Protein AF-A0A0F9BVB5-F1 (afdb_monomer_lite)

Secondary structure (DSSP, 8-state):
---GGGS-----S-B--GGGTT-HHHHHHHHH-TT-EE--EETTEE-EE-SSS-EE--EETT-GGGTT--SPPP---BSTT-

pLDDT: mean 87.11, std 14.15, range [49.69, 97.38]

Foldseek 3Di:
DPPPPPPPPPCPLFDQPPVCPPPPVVVVVLLPDQPRWDFDDDPRHTDWDVPVVIGGDTHGSPDPVCVPPDDDDDRRGDHPND

Organism: NCBI:txid412755

Structure (mmCIF, N/CA/C/O backbone):
data_AF-A0A0F9BVB5-F1
#
_entry.id   AF-A0A0F9BVB5-F1
#
loop_
_atom_site.group_PDB
_atom_site.id
_atom_site.type_symbol
_atom_site.label_atom_id
_atom_site.label_alt_id
_atom_site.label_comp_id
_atom_site.label_asym_id
_atom_site.label_entity_id
_atom_site.label_seq_id
_atom_site.pdbx_PDB_ins_code
_atom_site.Cartn_x
_atom_site.Cartn_y
_atom_site.Cartn_z
_atom_site.occupancy
_atom_site.B_iso_or_equiv
_atom_site.auth_seq_id
_atom_site.auth_comp_id
_atom_site.auth_asym_id
_atom_site.auth_atom_id
_atom_site.pdbx_PDB_model_num
ATOM 1 N N . MET A 1 1 ? 16.563 24.972 9.943 1.00 49.69 1 MET A N 1
ATOM 2 C CA . MET A 1 1 ? 17.466 23.941 9.379 1.00 49.69 1 MET A CA 1
ATOM 3 C C . MET A 1 1 ? 17.617 24.219 7.892 1.00 49.69 1 MET A C 1
ATOM 5 O O . MET A 1 1 ? 16.602 24.413 7.247 1.00 49.69 1 MET A O 1
ATOM 9 N N . ARG A 1 2 ? 18.847 24.357 7.381 1.00 53.06 2 ARG A N 1
ATOM 10 C CA . ARG A 1 2 ? 19.145 25.066 6.116 1.00 53.06 2 ARG A CA 1
ATOM 11 C C . ARG A 1 2 ? 19.462 24.162 4.908 1.00 53.06 2 ARG A C 1
ATOM 13 O O . ARG A 1 2 ? 19.684 24.690 3.832 1.00 53.06 2 ARG A O 1
ATOM 20 N N . HIS A 1 3 ? 19.461 22.836 5.091 1.00 52.22 3 HIS A N 1
ATOM 21 C CA . HIS A 1 3 ? 19.775 21.833 4.057 1.00 52.22 3 HIS A CA 1
ATOM 22 C C . HIS A 1 3 ? 18.988 20.521 4.268 1.00 52.22 3 HIS A C 1
ATOM 24 O O . HIS A 1 3 ? 19.564 19.438 4.285 1.00 52.22 3 HIS A O 1
ATOM 30 N N . ALA A 1 4 ? 17.671 20.593 4.496 1.00 52.91 4 ALA A N 1
ATOM 31 C CA . ALA A 1 4 ? 16.840 19.380 4.595 1.00 52.91 4 ALA A CA 1
ATOM 32 C C . ALA A 1 4 ? 16.672 18.664 3.234 1.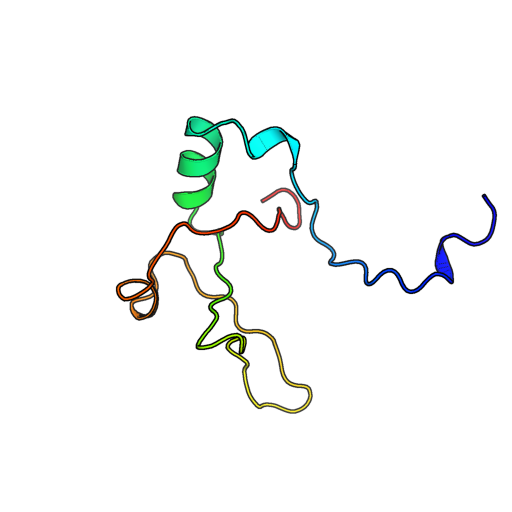00 52.91 4 ALA A C 1
ATOM 34 O O . ALA A 1 4 ? 16.308 17.497 3.184 1.00 52.91 4 ALA A O 1
ATOM 35 N N . GLU A 1 5 ? 16.977 19.367 2.144 1.00 53.75 5 GLU A N 1
ATOM 36 C CA . GLU A 1 5 ? 16.706 18.991 0.751 1.00 53.75 5 GLU A CA 1
ATOM 37 C C . GLU A 1 5 ? 17.784 18.071 0.153 1.00 53.75 5 GLU A C 1
ATOM 39 O O . GLU A 1 5 ? 17.564 17.418 -0.859 1.00 53.75 5 GLU A O 1
ATOM 44 N N . THR A 1 6 ? 18.964 18.012 0.780 1.00 54.22 6 THR A N 1
ATOM 45 C CA . THR A 1 6 ? 20.117 17.204 0.331 1.00 54.22 6 THR A CA 1
ATOM 46 C C . THR A 1 6 ? 20.258 15.907 1.122 1.00 54.22 6 THR A C 1
ATOM 48 O O . THR A 1 6 ? 21.157 15.107 0.868 1.00 54.22 6 THR A O 1
ATOM 51 N N . VAL A 1 7 ? 19.373 15.673 2.090 1.00 58.62 7 VAL A N 1
ATOM 52 C CA . VAL A 1 7 ? 19.282 14.363 2.714 1.00 58.62 7 VAL A CA 1
ATOM 53 C C . VAL A 1 7 ? 18.338 13.549 1.852 1.00 58.62 7 VAL A C 1
ATOM 55 O O . VAL A 1 7 ? 17.138 13.807 1.833 1.00 58.62 7 VAL A O 1
ATOM 58 N N . THR A 1 8 ? 18.876 12.568 1.131 1.00 58.91 8 THR A N 1
ATOM 59 C CA . THR A 1 8 ? 18.099 11.583 0.371 1.00 58.91 8 THR A CA 1
ATOM 60 C C . THR A 1 8 ? 17.370 10.635 1.329 1.00 58.91 8 THR A C 1
ATOM 62 O O . THR A 1 8 ? 17.515 9.418 1.273 1.00 58.91 8 THR A O 1
ATOM 65 N N . PHE A 1 9 ? 16.571 11.176 2.248 1.00 58.31 9 PHE A N 1
ATOM 66 C CA . PHE A 1 9 ? 15.416 10.447 2.725 1.00 58.31 9 PHE A CA 1
ATOM 67 C C . PHE A 1 9 ? 14.521 10.319 1.503 1.00 58.31 9 PHE A C 1
ATOM 69 O O . PHE A 1 9 ? 13.994 11.317 1.023 1.00 58.31 9 PHE A O 1
ATOM 76 N N . GLY A 1 10 ? 14.430 9.111 0.945 1.00 54.88 10 GLY A N 1
ATOM 77 C CA . GLY A 1 10 ? 13.519 8.821 -0.154 1.00 54.88 10 GLY A CA 1
ATOM 78 C C . GLY A 1 10 ? 12.116 9.262 0.246 1.00 54.88 10 GLY A C 1
ATOM 79 O O . GLY A 1 10 ? 11.439 8.578 1.016 1.00 54.88 10 GLY A O 1
ATOM 80 N N . GLY A 1 11 ? 11.716 10.443 -0.221 1.00 59.59 11 GLY A N 1
ATOM 81 C CA . GLY A 1 11 ? 10.385 10.982 -0.042 1.00 59.59 11 GLY A CA 1
ATOM 82 C C . GLY A 1 11 ? 9.448 10.147 -0.889 1.00 59.59 11 GLY A C 1
ATOM 83 O O . GLY A 1 11 ? 9.215 10.448 -2.052 1.00 59.59 11 GLY A O 1
ATOM 84 N N . SER A 1 12 ? 8.942 9.058 -0.318 1.00 66.81 12 SER A N 1
ATOM 85 C CA . SER A 1 12 ? 7.705 8.454 -0.790 1.00 66.81 12 SER A CA 1
ATOM 86 C C . SER A 1 12 ? 6.677 9.574 -0.703 1.00 66.81 12 SER A C 1
ATOM 88 O O . SER A 1 12 ? 6.376 9.978 0.413 1.00 66.81 12 SER A O 1
ATOM 90 N N . ALA A 1 13 ? 6.184 10.106 -1.824 1.00 79.38 13 ALA A N 1
ATOM 91 C CA . ALA A 1 13 ? 5.233 11.230 -1.891 1.00 79.38 13 ALA A CA 1
ATOM 92 C C . ALA A 1 13 ? 3.890 10.990 -1.148 1.00 79.38 13 ALA A C 1
ATOM 94 O O . ALA A 1 13 ? 2.952 11.767 -1.269 1.00 79.38 13 ALA A O 1
ATOM 95 N N . LEU A 1 14 ? 3.811 9.909 -0.371 1.00 87.69 14 LEU A N 1
ATOM 96 C CA . LEU A 1 14 ? 2.727 9.542 0.518 1.00 87.69 14 LEU A CA 1
ATOM 97 C C . LEU A 1 14 ? 2.757 10.378 1.798 1.00 87.69 14 LEU A C 1
ATOM 99 O O . LEU A 1 14 ? 3.757 10.407 2.524 1.00 87.69 14 LEU A O 1
ATOM 103 N N . ASP A 1 15 ? 1.599 10.921 2.154 1.00 91.12 15 ASP A N 1
ATOM 104 C CA . ASP A 1 15 ? 1.295 11.196 3.550 1.00 91.12 15 ASP A CA 1
ATOM 105 C C . ASP A 1 15 ? 1.056 9.853 4.253 1.00 91.12 15 ASP A C 1
ATOM 107 O O . ASP A 1 15 ? 0.172 9.085 3.882 1.00 91.12 15 ASP A O 1
ATOM 111 N N . ARG A 1 16 ? 1.853 9.549 5.280 1.00 91.50 16 ARG A N 1
ATOM 112 C CA . ARG A 1 16 ? 1.811 8.258 5.986 1.00 91.50 16 ARG A CA 1
ATOM 113 C C . ARG A 1 16 ? 0.497 7.998 6.727 1.00 91.50 16 ARG A C 1
ATOM 115 O O . ARG A 1 16 ? 0.294 6.849 7.124 1.00 91.50 16 ARG A O 1
ATOM 122 N N . ALA A 1 17 ? -0.327 9.027 6.960 1.00 94.00 17 ALA A N 1
ATOM 123 C CA . ALA A 1 17 ? -1.624 8.930 7.636 1.00 94.00 17 ALA A CA 1
ATOM 124 C C . ALA A 1 17 ? -1.561 8.102 8.940 1.00 94.00 17 ALA A C 1
ATOM 126 O O . ALA A 1 17 ? -2.343 7.174 9.177 1.00 94.00 17 ALA A O 1
ATOM 127 N N . GLY A 1 18 ? -0.547 8.381 9.769 1.00 94.69 18 GLY A N 1
ATOM 128 C CA . GLY A 1 18 ? -0.242 7.600 10.971 1.00 94.69 18 GLY A CA 1
ATOM 129 C C . GLY A 1 18 ? -1.372 7.606 12.002 1.00 94.69 18 GLY A C 1
ATOM 130 O O . GLY A 1 18 ? -1.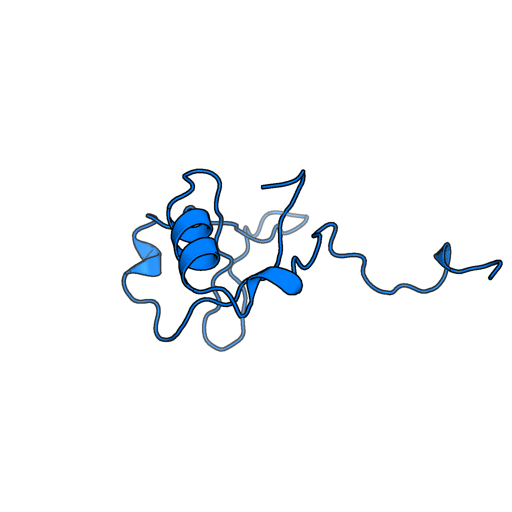576 6.609 12.694 1.00 94.69 18 GLY A O 1
ATOM 131 N N . GLU A 1 19 ? -2.139 8.692 12.049 1.00 95.00 19 GLU A N 1
ATOM 132 C CA . GLU A 1 19 ? -3.310 8.895 12.897 1.00 95.00 19 GLU A CA 1
ATOM 133 C C . GLU A 1 19 ? -4.433 7.875 12.647 1.00 95.00 19 GLU A C 1
ATOM 135 O O . GLU A 1 19 ? -5.216 7.591 13.551 1.00 95.00 19 GLU A O 1
ATOM 140 N N . LEU A 1 20 ? -4.497 7.272 11.453 1.00 95.38 20 LEU A N 1
ATOM 141 C CA . LEU A 1 20 ? -5.563 6.335 11.081 1.00 95.38 20 LEU A CA 1
ATOM 142 C C . LEU A 1 20 ? -5.293 4.897 11.533 1.00 95.38 20 LEU A C 1
ATOM 144 O O . LEU A 1 20 ? -6.213 4.086 11.597 1.00 95.38 20 LEU A O 1
ATOM 148 N N . ARG A 1 21 ? -4.046 4.558 11.883 1.00 94.94 21 ARG A N 1
ATOM 149 C CA . ARG A 1 21 ? -3.628 3.164 12.129 1.00 94.94 21 ARG A CA 1
ATOM 150 C C . ARG A 1 21 ? -4.316 2.509 13.329 1.00 94.94 21 ARG A C 1
ATOM 152 O O . ARG A 1 21 ? -4.424 1.289 13.362 1.00 94.94 21 ARG A O 1
ATOM 159 N N . GLY A 1 22 ? -4.773 3.303 14.298 1.00 95.56 22 GLY A N 1
ATOM 160 C CA . GLY A 1 22 ? -5.540 2.830 15.456 1.00 95.56 22 GLY A CA 1
ATOM 161 C C . GLY A 1 22 ? -7.059 2.858 15.263 1.00 95.56 22 GLY A C 1
ATOM 162 O O . GLY A 1 22 ? -7.789 2.468 16.169 1.00 95.56 22 GLY A O 1
ATOM 163 N N . ASN A 1 23 ? -7.550 3.334 14.116 1.00 96.56 23 ASN A N 1
ATOM 164 C CA . ASN A 1 23 ? -8.972 3.531 13.861 1.00 96.56 23 ASN A CA 1
ATOM 165 C C . ASN A 1 23 ? -9.486 2.513 12.834 1.00 96.56 23 ASN A C 1
ATOM 167 O O . ASN A 1 23 ? -9.468 2.759 11.630 1.00 96.56 23 ASN A O 1
ATOM 171 N N . ALA A 1 24 ? -9.979 1.374 13.326 1.00 95.38 24 ALA A N 1
ATOM 172 C CA . ALA A 1 24 ? -10.485 0.292 12.482 1.00 95.38 24 ALA A CA 1
ATOM 173 C C . ALA A 1 24 ? -11.601 0.751 11.525 1.00 95.38 24 ALA A C 1
ATOM 175 O O . ALA A 1 24 ? -11.583 0.388 10.354 1.00 95.38 24 ALA A O 1
ATOM 176 N N . ALA A 1 25 ? -12.526 1.600 11.983 1.00 96.44 25 ALA A N 1
ATOM 177 C CA . ALA A 1 25 ? -13.621 2.090 11.146 1.00 96.44 25 ALA A CA 1
ATOM 178 C C . ALA A 1 25 ? -13.118 2.957 9.978 1.00 96.44 25 ALA A C 1
ATOM 180 O O . ALA A 1 25 ? -13.582 2.798 8.852 1.00 96.44 25 ALA A O 1
ATOM 181 N N . ALA A 1 26 ? -12.138 3.832 10.225 1.00 95.19 26 ALA A N 1
ATOM 182 C CA . ALA A 1 26 ? -11.522 4.631 9.166 1.00 95.19 26 ALA A CA 1
ATOM 183 C C . ALA A 1 26 ? -10.738 3.759 8.170 1.00 95.19 26 ALA A C 1
ATOM 185 O O . ALA A 1 26 ? -10.776 4.007 6.968 1.00 95.19 26 ALA A O 1
ATOM 186 N N . LEU A 1 27 ? -10.059 2.712 8.648 1.00 94.88 27 LEU A N 1
ATOM 187 C CA . LEU A 1 27 ? -9.349 1.775 7.773 1.00 94.88 27 LEU A CA 1
ATOM 188 C C . LEU A 1 27 ? -10.305 0.991 6.867 1.00 94.88 27 LEU A C 1
ATOM 190 O O . LEU A 1 27 ? -9.999 0.814 5.691 1.00 94.88 27 LEU A O 1
ATOM 194 N N . GLU A 1 28 ? -11.460 0.559 7.376 1.00 94.50 28 GLU A N 1
ATOM 195 C CA . GLU A 1 28 ? -12.485 -0.099 6.554 1.00 94.50 28 GLU A CA 1
ATOM 196 C C . GLU A 1 28 ? -13.074 0.851 5.502 1.00 94.50 28 GLU A C 1
ATOM 198 O O . GLU A 1 28 ? -13.273 0.452 4.356 1.00 94.50 28 GLU A O 1
ATOM 203 N N . GLN A 1 29 ? -13.271 2.130 5.841 1.00 94.12 29 GLN A N 1
ATOM 204 C CA . GLN A 1 29 ? -13.692 3.143 4.866 1.00 94.12 29 GLN A CA 1
ATOM 205 C C . GLN A 1 29 ? -12.659 3.328 3.748 1.00 94.12 29 GLN A C 1
ATOM 207 O O . GLN A 1 29 ? -13.030 3.320 2.578 1.00 94.12 29 GLN A O 1
ATOM 212 N N . LEU A 1 30 ? -11.369 3.428 4.088 1.00 93.69 30 LEU A N 1
ATOM 213 C CA . LEU A 1 30 ? -10.295 3.521 3.092 1.00 93.69 30 LEU A CA 1
ATOM 214 C C . LEU A 1 30 ? -10.204 2.265 2.219 1.00 93.69 30 LEU A C 1
ATOM 216 O O . LEU A 1 30 ? -9.969 2.363 1.020 1.00 93.69 30 LEU A O 1
ATOM 220 N N . ARG A 1 31 ? -10.412 1.076 2.795 1.00 92.12 31 ARG A N 1
ATOM 221 C CA . ARG A 1 31 ? -10.432 -0.191 2.044 1.00 92.12 31 ARG A CA 1
ATOM 222 C C . ARG A 1 31 ? -11.592 -0.276 1.055 1.00 92.12 31 ARG A C 1
ATOM 224 O O . ARG A 1 31 ? -11.454 -0.936 0.031 1.00 92.12 31 ARG A O 1
ATOM 231 N N . ALA A 1 32 ? -12.718 0.361 1.359 1.00 93.56 32 ALA A N 1
ATOM 232 C CA . ALA A 1 32 ? -13.880 0.395 0.480 1.00 93.56 32 ALA A CA 1
ATOM 233 C C . ALA A 1 32 ? -13.767 1.444 -0.644 1.00 93.56 32 ALA A C 1
ATOM 235 O O . ALA A 1 32 ? -14.579 1.421 -1.570 1.00 93.56 32 ALA A O 1
ATOM 236 N N . ASP A 1 33 ? -12.792 2.361 -0.589 1.00 94.06 33 ASP A N 1
ATOM 237 C CA . ASP A 1 33 ? -12.626 3.388 -1.617 1.00 94.06 33 ASP A CA 1
ATOM 238 C C . ASP A 1 33 ? -12.156 2.758 -2.948 1.00 94.06 33 ASP A C 1
ATOM 240 O O . ASP A 1 33 ? -11.101 2.117 -2.995 1.00 94.06 33 ASP A O 1
ATOM 244 N N . PRO A 1 34 ? -12.871 2.959 -4.073 1.00 94.06 34 PRO A N 1
ATOM 245 C CA . PRO A 1 34 ? -12.472 2.427 -5.380 1.00 94.06 34 PRO A CA 1
ATOM 246 C C . PRO A 1 34 ? -11.139 2.991 -5.906 1.00 94.06 34 PRO A C 1
ATOM 248 O O . PRO A 1 34 ? -10.548 2.440 -6.842 1.00 94.06 34 PRO A O 1
ATOM 251 N N . LYS A 1 35 ? -10.641 4.096 -5.344 1.00 94.19 35 LYS A N 1
ATOM 252 C CA . LYS A 1 35 ? -9.318 4.661 -5.639 1.00 94.19 35 LYS A CA 1
ATOM 253 C C . LYS A 1 35 ? -8.203 4.023 -4.821 1.00 94.19 35 LYS A C 1
ATOM 255 O O . LYS A 1 35 ? -7.048 4.169 -5.217 1.00 94.19 35 LYS A O 1
ATOM 260 N N . ALA A 1 36 ? -8.512 3.279 -3.759 1.00 94.94 36 ALA A N 1
ATOM 261 C CA . ALA A 1 36 ? -7.500 2.604 -2.963 1.00 94.94 36 ALA A CA 1
ATOM 262 C C . ALA A 1 36 ? -6.695 1.618 -3.818 1.00 94.94 36 ALA A C 1
ATOM 264 O O . ALA A 1 36 ? -7.209 0.960 -4.735 1.00 94.94 36 ALA A O 1
ATOM 265 N N . ARG A 1 37 ? -5.391 1.542 -3.545 1.00 96.19 37 ARG A N 1
ATOM 266 C CA . ARG A 1 37 ? -4.463 0.693 -4.290 1.00 96.19 37 ARG A CA 1
ATOM 267 C C . ARG A 1 37 ? -3.619 -0.164 -3.362 1.00 96.19 37 ARG A C 1
ATOM 269 O O . ARG A 1 37 ? -3.159 0.299 -2.323 1.00 96.19 37 ARG A O 1
ATOM 276 N N . ALA A 1 38 ? -3.353 -1.392 -3.792 1.00 95.94 38 ALA A N 1
ATOM 277 C CA . ALA A 1 38 ? -2.422 -2.311 -3.156 1.00 95.94 38 ALA A CA 1
ATOM 278 C C . ALA A 1 38 ? -1.116 -2.418 -3.948 1.00 95.94 38 ALA A C 1
ATOM 280 O O . ALA A 1 38 ? -1.112 -2.492 -5.178 1.00 95.94 38 ALA A O 1
ATOM 281 N N . ILE A 1 39 ? -0.010 -2.512 -3.215 1.00 95.50 39 ILE A N 1
ATOM 282 C CA . ILE A 1 39 ? 1.260 -3.038 -3.714 1.00 95.50 39 ILE A CA 1
ATOM 283 C C . ILE A 1 39 ? 1.413 -4.429 -3.113 1.00 95.50 39 ILE A C 1
ATOM 285 O O . ILE A 1 39 ? 1.380 -4.590 -1.894 1.00 95.50 39 ILE A O 1
ATOM 289 N N . VAL A 1 40 ? 1.569 -5.431 -3.970 1.00 95.25 40 VAL A N 1
ATOM 290 C CA . VAL A 1 40 ? 1.674 -6.831 -3.554 1.00 95.25 40 VAL A CA 1
ATOM 291 C C . VAL A 1 40 ? 3.125 -7.289 -3.524 1.00 95.25 40 VAL A C 1
ATOM 293 O O . VAL A 1 40 ? 3.948 -6.871 -4.343 1.00 95.25 40 VAL A O 1
ATOM 296 N N . PHE A 1 41 ? 3.421 -8.173 -2.574 1.00 94.25 41 PHE A N 1
ATOM 297 C CA . PHE A 1 41 ? 4.726 -8.796 -2.409 1.00 94.25 41 PHE A CA 1
ATOM 298 C C . PHE A 1 41 ? 4.601 -10.310 -2.530 1.00 94.25 41 PHE A C 1
ATOM 300 O O . PHE A 1 41 ? 3.698 -10.915 -1.961 1.00 94.25 41 PHE A O 1
ATOM 307 N N . TRP A 1 42 ? 5.567 -10.929 -3.203 1.00 92.62 42 TRP A N 1
ATOM 308 C CA . TRP A 1 42 ? 5.736 -12.377 -3.236 1.00 92.62 42 TRP A CA 1
ATOM 309 C C . TRP A 1 42 ? 7.142 -12.733 -2.773 1.00 92.62 42 TRP A C 1
ATOM 311 O O . TRP A 1 42 ? 8.129 -12.355 -3.409 1.00 92.62 42 TRP A O 1
ATOM 321 N N . ARG A 1 43 ? 7.250 -13.440 -1.639 1.00 92.56 43 ARG A N 1
ATOM 322 C CA . ARG A 1 43 ? 8.540 -13.822 -1.028 1.00 92.56 43 ARG A CA 1
ATOM 323 C C . ARG A 1 43 ? 9.512 -12.633 -0.914 1.00 92.56 43 ARG A C 1
ATOM 325 O O . ARG A 1 43 ? 10.689 -12.742 -1.252 1.00 92.56 43 ARG A O 1
ATOM 332 N N . GLY A 1 44 ? 8.988 -11.481 -0.490 1.00 92.19 44 GLY A N 1
ATOM 333 C CA . GLY A 1 44 ? 9.749 -10.241 -0.305 1.00 92.19 44 GLY A CA 1
ATOM 334 C C . GLY A 1 44 ? 10.019 -9.427 -1.576 1.00 92.19 44 GLY A C 1
ATOM 335 O O . GLY A 1 44 ? 10.672 -8.393 -1.485 1.00 92.19 44 GLY A O 1
ATOM 336 N N . LYS A 1 45 ? 9.522 -9.843 -2.749 1.00 94.69 45 LYS A N 1
ATOM 337 C CA . LYS A 1 45 ? 9.699 -9.110 -4.013 1.00 94.69 45 LYS A CA 1
ATOM 338 C C . LYS A 1 45 ? 8.410 -8.386 -4.417 1.00 94.69 45 LYS A C 1
ATOM 340 O O . LYS A 1 45 ? 7.369 -9.045 -4.448 1.00 94.69 45 LYS A O 1
ATOM 345 N N . PRO A 1 46 ? 8.455 -7.082 -4.742 1.00 95.25 46 PRO A N 1
ATOM 346 C CA . PRO A 1 46 ? 7.282 -6.361 -5.216 1.00 95.25 46 PRO A CA 1
ATOM 347 C C . PRO A 1 46 ? 6.939 -6.743 -6.659 1.00 95.25 46 PRO A C 1
ATOM 349 O O . PRO A 1 46 ? 7.822 -7.074 -7.455 1.00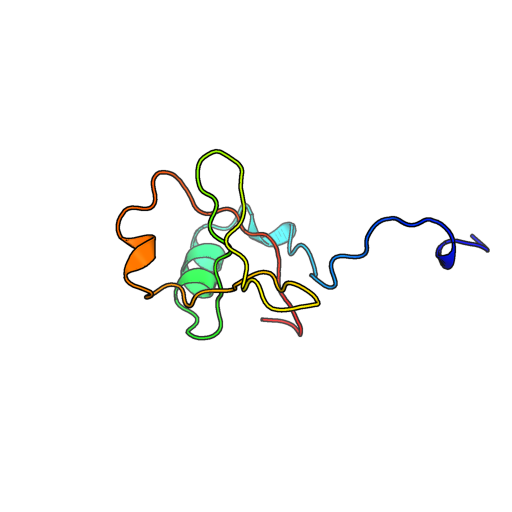 95.25 46 PRO A O 1
ATOM 352 N N . LEU A 1 47 ? 5.658 -6.644 -7.012 1.00 96.25 47 LEU A N 1
ATOM 353 C CA . LEU A 1 47 ? 5.221 -6.735 -8.403 1.00 96.25 47 LEU A CA 1
ATOM 354 C C . LEU A 1 47 ? 5.629 -5.474 -9.181 1.00 96.25 47 LEU A C 1
ATOM 356 O O . LEU A 1 47 ? 5.298 -4.356 -8.787 1.00 96.25 47 LEU A O 1
ATOM 360 N N . ILE A 1 48 ? 6.312 -5.659 -10.310 1.00 97.38 48 ILE A N 1
ATOM 361 C CA . ILE A 1 48 ? 6.753 -4.573 -11.192 1.00 97.38 48 ILE A CA 1
ATOM 362 C C . ILE A 1 48 ? 6.304 -4.814 -12.635 1.00 97.38 48 ILE A C 1
ATOM 364 O O . ILE A 1 48 ? 6.214 -5.959 -13.078 1.00 97.38 48 ILE A O 1
ATOM 368 N N . ALA A 1 49 ? 6.071 -3.731 -13.374 1.00 96.75 49 ALA A N 1
ATOM 369 C CA . ALA A 1 49 ? 6.018 -3.741 -14.827 1.00 96.75 49 ALA A CA 1
ATOM 370 C C . ALA A 1 49 ? 7.469 -3.695 -15.346 1.00 96.75 49 ALA A C 1
ATOM 372 O O . ALA A 1 49 ? 8.226 -2.815 -14.922 1.00 96.75 49 ALA A O 1
ATOM 373 N N . PRO A 1 50 ? 7.891 -4.642 -16.205 1.00 94.69 50 PRO A N 1
ATOM 374 C CA . PRO A 1 50 ? 9.299 -4.836 -16.559 1.00 94.69 50 PRO A CA 1
ATOM 375 C C . PRO A 1 50 ? 9.812 -3.884 -17.652 1.00 94.69 50 PRO A C 1
ATOM 377 O O . PRO A 1 50 ? 10.936 -4.070 -18.127 1.00 94.69 50 PRO A O 1
ATOM 380 N N . ASP A 1 51 ? 9.010 -2.894 -18.057 1.00 94.81 51 ASP A N 1
ATOM 381 C CA . ASP A 1 51 ? 9.421 -1.830 -18.976 1.00 94.81 51 ASP A CA 1
ATOM 382 C C . ASP A 1 51 ? 10.678 -1.108 -18.468 1.00 94.81 51 ASP A C 1
ATOM 384 O O . ASP A 1 51 ? 11.096 -1.268 -17.321 1.00 94.81 51 ASP A O 1
ATOM 388 N N . ARG A 1 52 ? 11.336 -0.324 -19.327 1.00 93.00 52 ARG A N 1
ATOM 389 C CA . ARG A 1 52 ? 12.514 0.461 -18.931 1.00 93.00 52 ARG A CA 1
ATOM 390 C C . ARG A 1 52 ? 12.196 1.958 -19.019 1.00 93.00 52 ARG A C 1
ATOM 392 O O . ARG A 1 52 ? 12.066 2.452 -20.138 1.00 93.00 52 ARG A O 1
ATOM 399 N N . PRO A 1 53 ? 12.123 2.682 -17.881 1.00 90.25 53 PRO A N 1
ATOM 400 C CA . PRO A 1 53 ? 12.356 2.221 -16.503 1.00 90.25 53 PRO A CA 1
ATOM 401 C C . PRO A 1 53 ? 11.225 1.335 -15.957 1.00 90.25 53 PRO A C 1
ATOM 403 O O . PRO A 1 53 ? 10.068 1.499 -16.336 1.00 90.25 53 PRO A O 1
ATOM 406 N N . ALA A 1 54 ? 11.569 0.422 -15.042 1.00 94.56 54 ALA A N 1
ATOM 407 C CA . ALA A 1 54 ? 10.587 -0.461 -14.418 1.00 94.56 54 ALA A CA 1
ATOM 408 C C . ALA A 1 54 ? 9.702 0.329 -13.454 1.00 94.56 54 ALA A C 1
ATOM 410 O O . ALA A 1 54 ? 10.179 1.228 -12.756 1.00 94.56 54 ALA A O 1
ATOM 411 N N . VAL A 1 55 ? 8.423 -0.035 -13.388 1.00 94.69 55 VAL A N 1
ATOM 412 C CA . VAL A 1 55 ? 7.423 0.676 -12.580 1.00 94.69 55 VAL A CA 1
ATOM 413 C C . VAL A 1 55 ? 6.825 -0.261 -11.541 1.00 94.69 55 VAL A C 1
ATOM 415 O O . VAL A 1 55 ? 6.528 -1.419 -11.829 1.00 94.69 55 VAL A O 1
ATOM 418 N N . LEU A 1 56 ? 6.628 0.239 -10.321 1.00 94.44 56 LEU A N 1
ATOM 419 C CA . LEU A 1 56 ? 5.921 -0.483 -9.267 1.00 94.44 56 LEU A CA 1
ATOM 420 C C . LEU A 1 56 ? 4.432 -0.591 -9.611 1.00 94.44 56 LEU A C 1
ATOM 422 O O . LEU A 1 56 ? 3.760 0.426 -9.785 1.00 94.44 56 LEU A O 1
ATOM 426 N N . VAL A 1 57 ? 3.908 -1.813 -9.684 1.00 96.56 57 VAL A N 1
ATOM 427 C CA . VAL A 1 57 ? 2.497 -2.029 -10.017 1.00 96.56 57 VAL A CA 1
ATOM 428 C C . VAL A 1 57 ? 1.631 -1.765 -8.791 1.00 96.56 57 VAL A C 1
ATOM 430 O O . VAL A 1 57 ? 1.897 -2.263 -7.697 1.00 96.56 57 VAL A O 1
ATOM 433 N N . ARG A 1 58 ? 0.564 -0.995 -9.004 1.00 95.56 58 ARG A N 1
ATOM 434 C CA . ARG A 1 58 ? -0.467 -0.689 -8.015 1.00 95.56 58 ARG A CA 1
ATOM 435 C C . ARG A 1 58 ? -1.793 -1.280 -8.487 1.00 95.56 58 ARG A C 1
ATOM 437 O O . ARG A 1 58 ? -2.32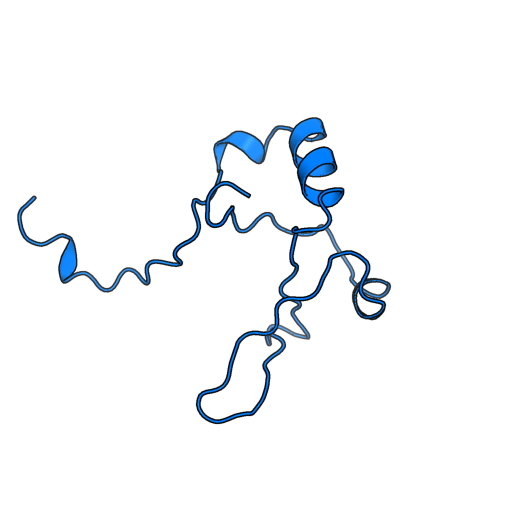0 -0.859 -9.513 1.00 95.56 58 ARG A O 1
ATOM 444 N N . LEU A 1 59 ? -2.313 -2.259 -7.758 1.00 96.56 59 LEU A N 1
ATOM 445 C CA . LEU A 1 59 ? -3.554 -2.960 -8.093 1.00 96.56 59 LEU A CA 1
ATOM 446 C C . LEU A 1 59 ? -4.746 -2.314 -7.387 1.00 96.56 59 LEU A C 1
ATOM 448 O O . LEU A 1 59 ? -4.603 -1.825 -6.269 1.00 96.56 59 LEU A O 1
ATOM 452 N N . ALA A 1 60 ? -5.921 -2.333 -8.012 1.00 96.38 60 ALA A N 1
ATOM 453 C CA . ALA A 1 60 ? -7.169 -2.072 -7.296 1.00 96.38 60 ALA A CA 1
ATOM 454 C C . ALA A 1 60 ? -7.401 -3.157 -6.227 1.00 96.38 60 ALA A C 1
ATOM 456 O O . ALA A 1 60 ? -6.941 -4.291 -6.386 1.00 96.38 60 ALA A O 1
ATOM 457 N N . LEU A 1 61 ? -8.087 -2.813 -5.132 1.00 95.00 61 LEU A N 1
ATOM 458 C CA . LEU A 1 61 ? -8.290 -3.743 -4.011 1.00 95.00 61 LEU A CA 1
ATOM 459 C C . LEU A 1 61 ? -9.229 -4.918 -4.338 1.00 95.00 61 LEU A C 1
ATOM 461 O O . LEU A 1 61 ? -9.210 -5.923 -3.634 1.00 95.00 61 LEU A O 1
ATOM 465 N N . ASP A 1 62 ? -10.000 -4.827 -5.420 1.00 94.56 62 ASP A N 1
ATOM 466 C CA . ASP A 1 62 ? -10.858 -5.893 -5.948 1.00 94.56 62 ASP A CA 1
ATOM 467 C C . ASP A 1 62 ? -10.154 -6.790 -6.988 1.00 94.56 62 ASP A C 1
ATOM 469 O O . ASP A 1 62 ? -10.757 -7.723 -7.529 1.00 94.56 62 ASP A O 1
ATOM 473 N N . HIS A 1 63 ? -8.868 -6.548 -7.268 1.00 96.50 63 HIS A N 1
ATOM 474 C CA . HIS A 1 63 ? -8.127 -7.309 -8.266 1.00 96.50 63 HIS A CA 1
ATOM 475 C C . HIS A 1 63 ? -8.027 -8.801 -7.874 1.00 96.50 63 HIS A C 1
ATOM 477 O O . HIS A 1 63 ? -7.602 -9.107 -6.757 1.00 96.50 63 HIS A O 1
ATOM 483 N N . PRO A 1 64 ? -8.305 -9.763 -8.783 1.00 95.44 64 PRO A N 1
ATOM 484 C CA . PRO A 1 64 ? -8.350 -11.193 -8.454 1.00 95.44 64 PRO A CA 1
ATOM 485 C C . PRO A 1 64 ? -7.090 -11.756 -7.787 1.00 95.44 64 PRO A C 1
ATOM 487 O O . PRO A 1 64 ? -7.194 -12.671 -6.981 1.00 95.44 64 PRO A O 1
ATOM 490 N N . ALA A 1 65 ? -5.915 -11.192 -8.081 1.00 92.38 65 ALA A N 1
ATOM 491 C CA . ALA A 1 65 ? -4.645 -11.591 -7.462 1.00 92.38 65 ALA A CA 1
ATOM 492 C C . ALA A 1 65 ? -4.588 -11.383 -5.934 1.00 92.38 65 ALA A C 1
ATOM 494 O O . ALA A 1 65 ? -3.721 -11.952 -5.281 1.00 92.38 65 ALA A O 1
ATOM 495 N N . LEU A 1 66 ? -5.481 -10.570 -5.361 1.00 93.12 66 LEU A N 1
ATOM 496 C CA . LEU A 1 66 ? -5.569 -10.360 -3.914 1.00 93.12 66 LEU A CA 1
ATOM 497 C C . LEU A 1 66 ? -6.381 -11.453 -3.202 1.00 93.12 66 LEU A C 1
ATOM 499 O O . LEU A 1 66 ? -6.347 -11.510 -1.978 1.00 93.12 66 LEU A O 1
ATOM 503 N N . LYS A 1 67 ? -7.085 -12.333 -3.932 1.00 92.25 67 LYS A N 1
ATOM 504 C CA . LYS A 1 67 ? -7.885 -13.420 -3.334 1.00 92.25 67 LYS A CA 1
ATOM 505 C C . LYS A 1 67 ? -7.037 -14.417 -2.545 1.00 92.25 67 LYS A C 1
ATOM 507 O O . LYS A 1 67 ? -7.510 -14.945 -1.547 1.00 92.25 67 LYS A O 1
ATOM 512 N N . ASP A 1 68 ? -5.796 -14.617 -2.981 1.00 89.06 68 ASP A N 1
ATOM 513 C CA . ASP A 1 68 ? -4.832 -15.526 -2.356 1.00 89.06 68 ASP A CA 1
ATOM 514 C C . ASP A 1 68 ? -3.860 -14.784 -1.418 1.00 89.06 68 ASP A C 1
ATOM 516 O O . ASP A 1 68 ? -2.871 -15.356 -0.961 1.00 89.06 68 ASP A O 1
ATOM 520 N N . ALA A 1 69 ? -4.083 -13.488 -1.161 1.00 89.50 69 ALA A N 1
ATOM 521 C CA . ALA A 1 69 ? -3.210 -12.713 -0.291 1.00 89.50 69 ALA A CA 1
ATOM 522 C C . ALA A 1 69 ? -3.385 -13.149 1.171 1.00 89.50 69 ALA A C 1
ATOM 524 O O . ALA A 1 69 ? -4.461 -13.022 1.755 1.00 89.50 69 ALA A O 1
ATOM 525 N N . GLU A 1 70 ? -2.302 -13.629 1.776 1.00 84.94 70 GLU A N 1
ATOM 526 C CA . GLU A 1 70 ? -2.270 -14.017 3.183 1.00 84.94 70 GLU A CA 1
ATOM 527 C C . GLU A 1 70 ? -1.851 -12.840 4.079 1.00 84.94 70 GLU A C 1
ATOM 529 O O . GLU A 1 70 ? -0.907 -12.104 3.781 1.00 84.94 70 GLU A O 1
ATOM 534 N N . GLY A 1 71 ? -2.523 -12.694 5.223 1.00 82.56 71 GLY A N 1
ATOM 535 C CA . GLY A 1 71 ? -2.193 -11.697 6.244 1.00 82.56 71 GLY A CA 1
ATOM 536 C C . GLY A 1 71 ? -2.942 -10.366 6.116 1.00 82.56 71 GLY A C 1
ATOM 537 O O . GLY A 1 71 ? -3.741 -10.132 5.212 1.00 82.56 71 GLY A O 1
ATOM 538 N N . ALA A 1 72 ? -2.714 -9.481 7.087 1.00 84.88 72 ALA A N 1
ATOM 539 C CA . ALA A 1 72 ? -3.361 -8.176 7.123 1.00 84.88 72 ALA A CA 1
ATOM 540 C C . ALA A 1 72 ? -2.649 -7.184 6.191 1.00 84.88 72 ALA A C 1
ATOM 542 O O . ALA A 1 72 ? -1.436 -6.992 6.286 1.00 84.88 72 ALA A O 1
ATOM 543 N N . ALA A 1 73 ? -3.412 -6.503 5.331 1.00 91.81 73 ALA A N 1
ATOM 544 C CA . ALA A 1 73 ? -2.879 -5.399 4.538 1.00 91.81 73 ALA A CA 1
ATOM 545 C C . ALA A 1 73 ? -2.355 -4.267 5.441 1.00 91.81 73 ALA A C 1
ATOM 547 O O . ALA A 1 73 ? -2.973 -3.921 6.453 1.00 91.81 73 ALA A O 1
ATOM 548 N N . ILE A 1 74 ? -1.229 -3.677 5.042 1.00 93.31 74 ILE A N 1
ATOM 549 C CA . ILE A 1 74 ? -0.559 -2.587 5.756 1.00 93.31 74 ILE A CA 1
ATOM 550 C C . ILE A 1 74 ? -0.913 -1.265 5.074 1.00 93.31 74 ILE A C 1
ATOM 552 O O . ILE A 1 74 ? -0.669 -1.102 3.879 1.00 93.31 74 ILE A O 1
ATOM 556 N N . LEU A 1 75 ? -1.439 -0.299 5.834 1.00 95.00 75 LEU A N 1
ATOM 557 C CA . LEU A 1 75 ? -1.641 1.062 5.334 1.00 95.00 75 LEU A CA 1
ATOM 558 C C . LEU A 1 75 ? -0.281 1.736 5.107 1.00 95.00 75 LEU A C 1
ATOM 560 O O . LEU A 1 75 ? 0.445 2.028 6.063 1.00 95.00 75 LEU A O 1
ATOM 564 N N . LEU A 1 76 ? 0.046 2.000 3.842 1.00 94.62 76 LEU A N 1
ATOM 565 C CA . LEU A 1 76 ? 1.261 2.726 3.468 1.00 94.62 76 LEU A CA 1
ATOM 566 C C . LEU A 1 76 ? 1.099 4.241 3.647 1.00 94.62 76 LEU A C 1
ATOM 568 O O . LEU A 1 76 ? 2.036 4.907 4.089 1.00 94.62 76 LEU A O 1
ATOM 572 N N . GLY A 1 77 ? -0.085 4.764 3.331 1.00 94.12 77 GLY A N 1
ATOM 573 C CA . GLY A 1 77 ? -0.409 6.183 3.380 1.00 94.12 77 GLY A CA 1
ATOM 574 C C . GLY A 1 77 ? -1.488 6.554 2.365 1.00 94.12 77 GLY A C 1
ATOM 575 O O . GLY A 1 77 ? -2.121 5.665 1.796 1.00 94.12 77 GLY A O 1
ATOM 576 N N . ARG A 1 78 ? -1.645 7.857 2.142 1.00 92.50 78 ARG A N 1
ATOM 577 C CA . ARG A 1 78 ? -2.520 8.480 1.146 1.00 92.50 78 ARG A CA 1
ATOM 578 C C . ARG A 1 78 ? -1.712 9.334 0.176 1.00 92.50 78 ARG A C 1
ATOM 580 O O . ARG A 1 78 ? -0.671 9.884 0.549 1.00 92.50 78 ARG A O 1
ATOM 587 N N . GLU A 1 79 ? -2.197 9.458 -1.046 1.00 90.19 79 GLU A N 1
ATOM 588 C CA . GLU A 1 79 ? -1.626 10.313 -2.091 1.00 90.19 79 GLU A CA 1
ATOM 589 C C . GLU A 1 79 ? -2.708 11.300 -2.536 1.00 90.19 79 GLU A C 1
ATOM 591 O O . GLU A 1 79 ? -3.870 10.927 -2.67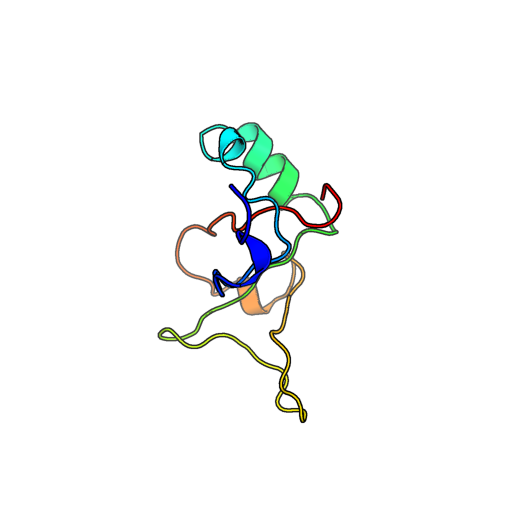0 1.00 90.19 79 GLU A O 1
ATOM 596 N N . ASP A 1 80 ? -2.368 12.583 -2.677 1.00 82.56 80 ASP A N 1
ATOM 597 C CA . ASP A 1 80 ? -3.329 13.647 -3.019 1.00 82.56 80 ASP A CA 1
ATOM 598 C C . ASP A 1 80 ? -4.586 13.706 -2.117 1.00 82.56 80 ASP A C 1
ATOM 600 O O . ASP A 1 80 ? -5.653 14.167 -2.523 1.00 82.56 80 ASP A O 1
ATOM 604 N N . GLY A 1 81 ? -4.460 13.254 -0.863 1.00 67.31 81 GLY A N 1
ATOM 605 C CA . GLY A 1 81 ? -5.541 13.252 0.126 1.00 67.31 81 GLY A CA 1
ATOM 606 C C . GLY A 1 81 ? -6.468 12.029 0.093 1.00 67.31 81 GLY A C 1
ATOM 607 O O . GLY A 1 81 ? -7.419 12.012 0.876 1.00 67.31 81 GLY A O 1
ATOM 608 N N . ALA A 1 82 ? -6.181 11.028 -0.749 1.00 58.88 82 ALA A N 1
ATOM 609 C CA . ALA A 1 82 ? -6.931 9.772 -0.888 1.00 58.88 82 ALA A CA 1
ATOM 610 C C . ALA A 1 82 ? -6.091 8.535 -0.531 1.00 58.88 82 ALA A C 1
ATOM 612 O O . 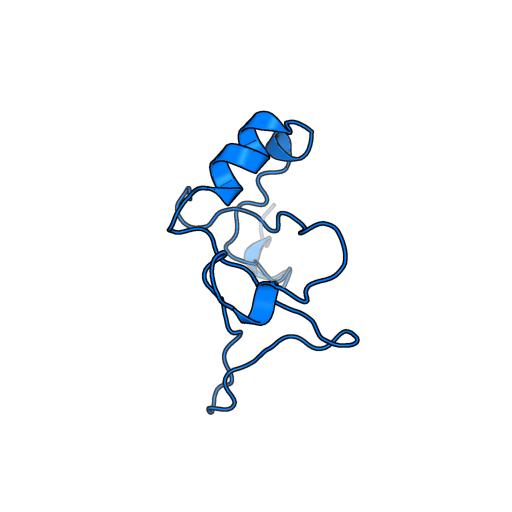ALA A 1 82 ? -4.901 8.474 -0.924 1.00 58.88 82 ALA A O 1
#

Sequence (82 aa):
MRHAETVTFGGSALDRAGELRGNAAALEQLRADPKARAIVFWRGKPLIAPDRPAVLVRLALDHPALKDAEGAAILLGREDGA

Radius of gyration: 15.21 Å; chains: 1; bounding box: 34×41×34 Å